Protein AF-A0A5M3ZAU8-F1 (afdb_monomer_lite)

Sequence (76 aa):
MKPATLFSLFGLIASPVLATTPTKRDACAEACNDAHNKCVTKPGANMAYCASEYASCLGYNPYNQDPFVTPTACAK

pLDDT: mean 84.47, std 18.12, range [37.19, 98.62]

Foldseek 3Di:
DDDDDDDDDDDDPPDPPVPPDQDPFQVLLVVLLVQLVVQVPDVPRDNVVSQVSSCVSQVHRQVVDVPRDRDRGGPD

Structure (mmCIF, N/CA/C/O backbone):
data_AF-A0A5M3ZAU8-F1
#
_entry.id   AF-A0A5M3ZAU8-F1
#
loop_
_atom_site.group_PDB
_atom_site.id
_atom_site.type_symbol
_atom_site.label_atom_id
_atom_site.label_alt_id
_atom_site.label_comp_id
_atom_site.label_asym_id
_atom_site.label_entity_id
_atom_site.label_seq_id
_atom_site.pdbx_PDB_ins_code
_atom_site.Cartn_x
_atom_site.Cartn_y
_atom_site.Cartn_z
_atom_site.occupancy
_atom_site.B_iso_or_equiv
_atom_site.auth_seq_id
_atom_site.auth_comp_id
_atom_site.auth_asym_id
_atom_site.auth_atom_id
_atom_site.pdbx_PDB_model_num
ATOM 1 N N . MET A 1 1 ? 4.845 10.027 -29.489 1.00 37.19 1 MET A N 1
ATOM 2 C CA . MET A 1 1 ? 5.152 11.474 -29.444 1.00 37.19 1 MET A CA 1
ATOM 3 C C . MET A 1 1 ? 6.652 11.585 -29.210 1.00 37.19 1 MET A C 1
ATOM 5 O O . MET A 1 1 ? 7.125 11.024 -28.234 1.00 37.19 1 MET A O 1
ATOM 9 N N . LYS A 1 2 ? 7.413 12.113 -30.168 1.00 43.50 2 LYS A N 1
ATOM 10 C CA . LYS A 1 2 ? 8.876 11.961 -30.260 1.00 43.50 2 LYS A CA 1
ATOM 11 C C . LYS A 1 2 ? 9.508 13.326 -29.953 1.00 43.50 2 LYS A C 1
ATOM 13 O O . LYS A 1 2 ? 9.180 14.254 -30.689 1.00 43.50 2 LYS A O 1
ATOM 18 N N . PRO A 1 3 ? 10.316 13.509 -28.892 1.00 49.34 3 PRO A N 1
ATOM 19 C CA . PRO A 1 3 ? 10.837 14.833 -28.595 1.00 49.34 3 PRO A CA 1
ATOM 20 C C . PRO A 1 3 ? 12.115 15.096 -29.394 1.00 49.34 3 PRO A C 1
ATOM 22 O O . PRO A 1 3 ? 13.067 14.318 -29.361 1.00 49.34 3 PRO A O 1
ATOM 25 N N . ALA A 1 4 ? 12.089 16.204 -30.130 1.00 53.06 4 ALA A N 1
ATOM 26 C CA . ALA A 1 4 ? 13.243 16.835 -30.740 1.00 53.06 4 ALA A CA 1
ATOM 27 C C . ALA A 1 4 ? 14.117 17.461 -29.641 1.00 53.06 4 ALA A C 1
ATOM 29 O O . ALA A 1 4 ? 13.635 18.271 -28.851 1.00 53.06 4 ALA A O 1
ATOM 30 N N . THR A 1 5 ? 15.393 17.088 -29.583 1.00 52.59 5 THR A N 1
ATOM 31 C CA . THR A 1 5 ? 16.391 17.679 -28.686 1.00 52.59 5 THR A CA 1
ATOM 32 C C . THR A 1 5 ? 17.159 18.769 -29.423 1.00 52.59 5 THR A C 1
ATOM 34 O O . THR A 1 5 ? 17.972 18.494 -30.302 1.00 52.59 5 THR A O 1
ATOM 37 N N . LEU A 1 6 ? 16.891 20.019 -29.047 1.00 64.81 6 LEU A N 1
ATOM 38 C CA . LEU A 1 6 ? 17.610 21.206 -29.501 1.00 64.81 6 LEU A CA 1
ATOM 39 C C . LEU A 1 6 ? 17.823 22.126 -28.292 1.00 64.81 6 LEU A C 1
ATOM 41 O O . LEU A 1 6 ? 16.931 22.887 -27.958 1.00 64.81 6 LEU A O 1
ATOM 45 N N . PHE A 1 7 ? 18.962 22.002 -27.606 1.00 55.28 7 PHE A N 1
ATOM 46 C CA . PHE A 1 7 ? 19.496 22.944 -26.602 1.00 55.28 7 PHE A CA 1
ATOM 47 C C . PHE A 1 7 ? 20.980 22.575 -26.415 1.00 55.28 7 PHE A C 1
ATOM 49 O O . PHE A 1 7 ? 21.292 21.497 -25.924 1.00 55.28 7 PHE A O 1
ATOM 56 N N . SER A 1 8 ? 21.898 23.224 -27.132 1.00 61.16 8 SER A N 1
ATOM 57 C CA . SER A 1 8 ? 22.562 24.501 -26.820 1.00 61.16 8 SER A CA 1
ATOM 58 C C . SER A 1 8 ? 23.494 24.431 -25.602 1.00 61.16 8 SER A C 1
ATOM 60 O O . SER A 1 8 ? 23.099 24.057 -24.503 1.00 61.16 8 SER A O 1
ATOM 62 N N . LEU A 1 9 ? 24.752 24.792 -25.865 1.00 65.56 9 LEU A N 1
ATOM 63 C CA . LEU A 1 9 ? 25.941 24.733 -25.018 1.00 65.56 9 LEU A CA 1
ATOM 64 C C . LEU A 1 9 ? 25.790 25.552 -23.727 1.00 65.56 9 LEU A C 1
ATOM 66 O O . LEU A 1 9 ? 25.791 26.776 -23.793 1.00 65.56 9 LEU A O 1
ATOM 70 N N . PHE A 1 10 ? 25.770 24.896 -22.566 1.00 57.88 10 PHE A N 1
ATOM 71 C CA . PHE A 1 10 ? 26.186 25.488 -21.291 1.00 57.88 10 PHE A CA 1
ATOM 72 C C . PHE A 1 10 ? 26.802 24.399 -20.409 1.00 57.88 10 PHE A C 1
ATOM 74 O O . PHE A 1 10 ? 26.164 23.399 -20.086 1.00 57.88 10 PHE A O 1
ATOM 81 N N . GLY A 1 11 ? 28.074 24.588 -20.058 1.00 58.34 11 GLY A N 1
ATOM 82 C CA . GLY A 1 11 ? 28.782 23.738 -19.115 1.00 58.34 11 GLY A CA 1
ATOM 83 C C . GLY A 1 11 ? 28.207 23.892 -17.712 1.00 58.34 11 GLY A C 1
ATOM 84 O O . GLY A 1 11 ? 28.235 24.977 -17.144 1.00 58.34 11 GLY A O 1
ATOM 85 N N . LEU A 1 12 ? 27.736 22.780 -17.163 1.00 53.53 12 LEU A N 1
ATOM 86 C CA . LEU A 1 12 ? 27.567 22.503 -15.743 1.00 53.53 12 LEU A CA 1
ATOM 87 C C . LEU A 1 12 ? 27.889 21.016 -15.600 1.00 53.53 12 LEU A C 1
ATOM 89 O O . LEU A 1 12 ? 27.423 20.199 -16.391 1.00 53.53 12 LEU A O 1
ATOM 93 N N . ILE A 1 13 ? 28.736 20.679 -14.635 1.00 61.97 13 ILE A N 1
ATOM 94 C CA . ILE A 1 13 ? 29.069 19.305 -14.260 1.00 61.97 13 ILE A CA 1
ATOM 95 C C . ILE A 1 13 ? 27.791 18.557 -13.858 1.00 61.97 13 ILE A C 1
ATOM 97 O O . ILE A 1 13 ? 27.386 18.550 -12.701 1.00 61.97 13 ILE A O 1
ATOM 101 N N . ALA A 1 14 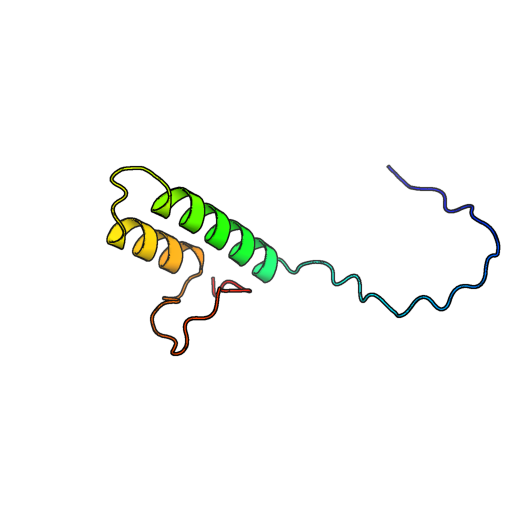? 27.126 17.941 -14.833 1.00 54.38 14 ALA A N 1
ATOM 102 C CA . ALA A 1 14 ? 26.061 16.992 -14.582 1.00 54.38 14 ALA A CA 1
ATOM 103 C C . ALA A 1 14 ? 26.719 15.740 -14.000 1.00 54.38 14 ALA A C 1
ATOM 105 O O . ALA A 1 14 ? 27.257 14.905 -14.728 1.00 54.38 14 ALA A O 1
ATOM 106 N N . SER A 1 15 ? 26.712 15.622 -12.670 1.00 59.25 15 SER A N 1
ATOM 107 C CA . SER A 1 15 ? 26.818 14.314 -12.029 1.00 59.25 15 SER A CA 1
ATOM 108 C C . SER A 1 15 ? 25.875 13.362 -12.769 1.00 59.25 15 SER A C 1
ATOM 110 O O . SER A 1 15 ? 24.752 13.774 -13.084 1.00 59.25 15 SER A O 1
ATOM 112 N N . PRO A 1 16 ? 26.288 12.123 -13.080 1.00 54.72 16 PRO A N 1
ATOM 113 C CA . PRO A 1 16 ? 25.388 11.174 -13.696 1.00 54.72 16 PRO A CA 1
ATOM 114 C C . PRO A 1 16 ? 24.327 10.848 -12.648 1.00 54.72 16 PRO A C 1
ATOM 116 O O . PRO A 1 16 ? 24.511 9.975 -11.803 1.00 54.72 16 PRO A O 1
ATOM 119 N N . VAL A 1 17 ? 23.211 11.576 -12.674 1.00 60.19 17 VAL A N 1
ATOM 120 C CA . VAL A 1 17 ? 21.969 11.059 -12.128 1.00 60.19 17 VAL A CA 1
ATOM 121 C C . VAL A 1 17 ? 21.693 9.856 -13.009 1.00 60.19 17 VAL A C 1
ATOM 123 O O . VAL A 1 17 ? 21.278 9.997 -14.159 1.00 60.19 17 VAL A O 1
ATOM 126 N N . LEU A 1 18 ? 22.052 8.676 -12.505 1.00 57.22 18 LEU A N 1
ATOM 127 C CA . LEU A 1 18 ? 21.589 7.413 -13.042 1.00 57.22 18 LEU A CA 1
ATOM 128 C C . LEU A 1 18 ? 20.066 7.507 -13.005 1.00 57.22 18 LEU A C 1
ATOM 130 O O . LEU A 1 18 ? 19.441 7.307 -11.967 1.00 57.22 18 LEU A O 1
ATOM 134 N N . ALA A 1 19 ? 19.474 7.913 -14.125 1.00 60.19 19 ALA A N 1
ATOM 135 C CA . ALA A 1 19 ? 18.054 7.790 -14.362 1.00 60.19 19 ALA A CA 1
ATOM 136 C C . ALA A 1 19 ? 17.789 6.289 -14.496 1.00 60.19 19 ALA A C 1
ATOM 138 O O . ALA A 1 19 ? 17.775 5.733 -15.592 1.00 60.19 19 ALA A O 1
ATOM 139 N N . THR A 1 20 ? 17.705 5.609 -13.356 1.00 61.94 20 THR A N 1
ATOM 140 C CA . THR A 1 20 ? 17.389 4.191 -13.301 1.00 61.94 20 THR A CA 1
ATOM 141 C C . 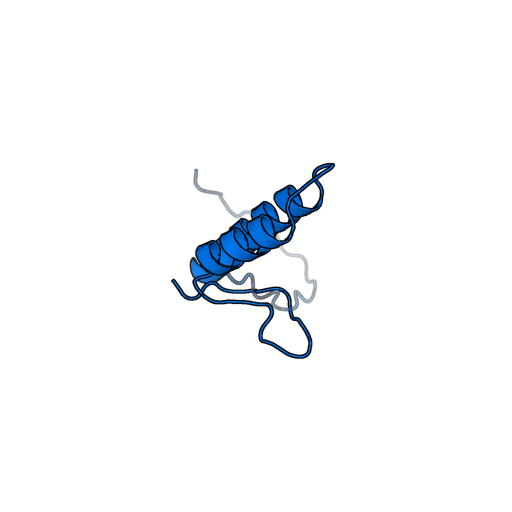THR A 1 20 ? 15.924 4.065 -13.675 1.00 61.94 20 THR A C 1
ATOM 143 O O . THR A 1 20 ? 15.045 4.487 -12.926 1.00 61.94 20 THR A O 1
ATOM 146 N N . THR A 1 21 ? 15.652 3.528 -14.862 1.00 71.62 21 THR A N 1
ATOM 147 C CA . THR A 1 21 ? 14.298 3.134 -15.248 1.00 71.62 21 THR A CA 1
ATOM 148 C C . THR A 1 21 ? 13.780 2.161 -14.186 1.00 71.62 21 THR A C 1
ATOM 150 O O . THR A 1 21 ? 14.432 1.133 -13.981 1.00 71.62 21 THR A O 1
ATOM 153 N N . PRO A 1 22 ? 12.662 2.455 -13.496 1.00 71.75 22 PRO A N 1
ATOM 154 C CA . PRO A 1 22 ? 12.148 1.569 -12.463 1.00 71.75 22 PRO A CA 1
ATOM 155 C C . PRO A 1 22 ? 11.857 0.206 -13.080 1.00 71.75 22 PRO A C 1
ATOM 157 O O . PRO A 1 22 ? 11.205 0.097 -14.126 1.00 71.75 22 PRO A O 1
ATOM 160 N N . THR A 1 23 ? 12.377 -0.850 -12.460 1.00 82.25 23 THR A N 1
ATOM 161 C CA . THR A 1 23 ? 12.086 -2.202 -12.918 1.00 82.25 23 THR A CA 1
ATOM 162 C C . THR A 1 23 ? 10.642 -2.549 -12.560 1.00 82.25 23 THR A C 1
ATOM 164 O O . THR A 1 23 ? 10.035 -1.976 -11.654 1.00 82.25 23 THR A O 1
ATOM 167 N N . LYS A 1 24 ? 10.063 -3.544 -13.241 1.00 85.25 24 LYS A N 1
ATOM 168 C CA . LYS A 1 24 ? 8.709 -4.029 -12.920 1.00 85.25 24 LYS A CA 1
ATOM 169 C C . LYS A 1 24 ? 8.575 -4.460 -11.448 1.00 85.25 24 LYS A C 1
ATOM 171 O O . LYS A 1 24 ? 7.488 -4.373 -10.881 1.00 85.25 24 LYS A O 1
ATOM 176 N N . ARG A 1 25 ? 9.664 -4.945 -10.842 1.00 87.62 25 ARG A N 1
ATOM 177 C CA . ARG A 1 25 ? 9.702 -5.374 -9.437 1.00 87.62 25 ARG A CA 1
ATOM 178 C C . ARG A 1 25 ? 9.634 -4.177 -8.493 1.00 87.62 25 ARG A C 1
ATOM 180 O O . ARG A 1 25 ? 8.923 -4.275 -7.495 1.00 87.62 25 ARG A O 1
ATOM 187 N N . ASP A 1 26 ? 10.263 -3.066 -8.866 1.00 90.06 26 ASP A N 1
ATOM 188 C CA . ASP A 1 26 ? 10.240 -1.814 -8.103 1.00 90.06 26 ASP A CA 1
ATOM 189 C C . ASP A 1 26 ? 8.851 -1.170 -8.151 1.00 90.06 26 ASP A C 1
ATOM 191 O O . ASP A 1 26 ? 8.252 -0.892 -7.115 1.00 90.06 26 ASP A O 1
ATOM 195 N N . ALA A 1 27 ? 8.271 -1.059 -9.353 1.00 94.44 27 ALA A N 1
ATOM 196 C CA . ALA A 1 27 ? 6.917 -0.529 -9.536 1.00 94.44 27 ALA A CA 1
ATOM 197 C C . ALA A 1 27 ? 5.852 -1.360 -8.793 1.00 94.44 27 ALA A C 1
ATOM 199 O O . ALA A 1 27 ? 4.842 -0.836 -8.326 1.00 94.44 27 ALA A O 1
ATOM 200 N N . CYS A 1 28 ? 6.072 -2.673 -8.667 1.00 96.25 28 CYS A N 1
ATOM 201 C CA . CYS A 1 28 ? 5.210 -3.534 -7.865 1.00 96.25 28 CYS A CA 1
ATOM 202 C C . CYS A 1 28 ? 5.276 -3.175 -6.374 1.00 96.25 28 CYS A C 1
ATOM 204 O O . CYS A 1 28 ? 4.229 -3.038 -5.744 1.00 96.25 28 CYS A O 1
ATOM 206 N N . ALA A 1 29 ? 6.478 -2.999 -5.816 1.00 96.69 29 ALA A N 1
ATOM 207 C CA . ALA A 1 29 ? 6.629 -2.665 -4.404 1.00 96.69 29 ALA A CA 1
ATOM 208 C C . ALA A 1 29 ? 6.035 -1.295 -4.079 1.00 96.69 29 ALA A C 1
ATOM 210 O O . ALA A 1 29 ? 5.321 -1.177 -3.089 1.00 96.69 29 ALA A O 1
ATOM 211 N N . GLU A 1 30 ? 6.242 -0.298 -4.943 1.00 97.25 30 GLU A N 1
ATOM 212 C CA . GLU A 1 30 ? 5.615 1.022 -4.821 1.00 97.25 30 GLU A CA 1
ATOM 213 C C . GLU A 1 30 ? 4.085 0.908 -4.733 1.00 97.25 30 GLU A C 1
ATOM 215 O O . GLU A 1 30 ? 3.479 1.385 -3.773 1.00 97.25 30 GLU A O 1
ATOM 220 N N . ALA A 1 31 ? 3.461 0.173 -5.660 1.00 97.62 31 ALA A N 1
ATOM 221 C CA . ALA A 1 31 ? 2.015 -0.039 -5.647 1.00 97.62 31 ALA A CA 1
ATOM 222 C C . ALA A 1 31 ? 1.528 -0.773 -4.381 1.00 97.62 31 ALA A C 1
ATOM 224 O O . ALA A 1 31 ? 0.474 -0.434 -3.833 1.00 97.62 31 ALA A O 1
ATOM 225 N N . CYS A 1 32 ? 2.284 -1.762 -3.894 1.00 98.31 32 CYS A N 1
ATOM 226 C CA . CYS A 1 32 ? 1.961 -2.475 -2.658 1.00 98.31 32 CYS A CA 1
ATOM 227 C C . CYS A 1 32 ? 2.092 -1.575 -1.423 1.00 98.31 32 CYS A C 1
ATOM 229 O O . CYS A 1 32 ? 1.222 -1.608 -0.552 1.00 98.31 32 CYS A O 1
ATOM 231 N N . ASN A 1 33 ? 3.143 -0.753 -1.357 1.00 98.19 33 ASN A N 1
ATOM 232 C CA . ASN A 1 33 ? 3.372 0.208 -0.278 1.00 98.19 33 ASN A CA 1
ATOM 233 C C . ASN A 1 33 ? 2.227 1.225 -0.220 1.00 98.19 33 ASN A C 1
ATOM 235 O O . ASN A 1 33 ? 1.660 1.468 0.844 1.00 98.19 33 ASN A O 1
ATOM 239 N N . ASP A 1 34 ? 1.823 1.754 -1.373 1.00 98.56 34 ASP A N 1
ATOM 240 C CA . ASP A 1 34 ? 0.697 2.675 -1.493 1.00 98.56 34 ASP A CA 1
ATOM 241 C C . ASP A 1 34 ? -0.623 2.053 -1.035 1.00 98.56 34 ASP A C 1
ATOM 243 O O . ASP A 1 34 ? -1.392 2.682 -0.302 1.00 98.56 34 ASP A O 1
ATOM 247 N N . ALA A 1 35 ? -0.908 0.821 -1.463 1.00 98.38 35 ALA A N 1
ATOM 248 C CA . ALA A 1 35 ? -2.110 0.102 -1.055 1.00 98.38 35 ALA A CA 1
ATOM 249 C C . ALA A 1 35 ? -2.122 -0.162 0.458 1.00 98.38 35 ALA A C 1
ATOM 251 O O . ALA A 1 35 ? -3.151 0.037 1.109 1.00 98.38 35 ALA A O 1
ATOM 252 N N . HIS A 1 36 ? -0.976 -0.543 1.027 1.00 98.50 36 HIS A N 1
ATOM 253 C CA . HIS A 1 36 ? -0.827 -0.753 2.461 1.00 98.50 36 HIS A CA 1
ATOM 254 C C . HIS A 1 36 ? -1.041 0.544 3.247 1.00 98.50 36 HIS A C 1
ATOM 256 O O . HIS A 1 36 ? -1.885 0.574 4.142 1.00 98.50 36 HIS A O 1
ATOM 262 N N . ASN A 1 37 ? -0.386 1.639 2.849 1.00 98.31 37 ASN A N 1
ATOM 263 C CA . ASN A 1 37 ? -0.552 2.961 3.459 1.00 98.31 37 ASN A CA 1
ATOM 264 C C . ASN A 1 37 ? -2.016 3.422 3.421 1.00 98.31 37 ASN A C 1
ATOM 266 O O . ASN A 1 37 ? -2.569 3.854 4.434 1.00 98.31 37 ASN A O 1
ATOM 270 N N . LYS A 1 38 ? -2.692 3.265 2.277 1.00 98.56 38 LYS A N 1
ATOM 271 C CA . LYS A 1 38 ? -4.131 3.552 2.137 1.00 98.56 38 LYS A CA 1
ATOM 272 C C . LYS A 1 38 ? -5.008 2.652 3.007 1.00 98.56 38 LYS A C 1
ATOM 274 O O . LYS A 1 38 ? -6.113 3.052 3.359 1.00 98.56 38 LYS A O 1
ATOM 279 N N . CYS A 1 39 ? -4.573 1.432 3.312 1.00 98.62 39 CYS A N 1
ATOM 280 C CA . CYS A 1 39 ? -5.300 0.522 4.189 1.00 98.62 39 CYS A CA 1
ATOM 281 C C . CYS A 1 39 ? -5.172 0.958 5.651 1.00 98.62 39 CYS A C 1
ATOM 283 O O . CYS A 1 39 ? -6.186 1.193 6.301 1.00 98.62 39 CYS A O 1
ATOM 285 N N . VAL A 1 40 ? -3.943 1.137 6.141 1.00 98.00 40 VAL A N 1
ATOM 286 C CA . VAL A 1 40 ? -3.670 1.415 7.563 1.00 98.00 40 VAL A CA 1
ATOM 287 C C . VAL A 1 40 ? -4.091 2.818 8.004 1.00 98.00 40 VAL A C 1
ATOM 289 O O . VAL A 1 40 ? -4.310 3.048 9.188 1.00 98.00 40 VAL A O 1
ATOM 292 N N . THR A 1 41 ? -4.242 3.760 7.070 1.00 98.19 41 THR A N 1
ATOM 293 C CA . THR A 1 41 ? -4.691 5.134 7.368 1.00 98.19 41 THR A CA 1
ATOM 294 C C . THR A 1 41 ? -6.211 5.288 7.454 1.00 98.19 41 THR A C 1
ATOM 296 O O . THR A 1 41 ? -6.695 6.352 7.841 1.00 98.19 41 THR A O 1
ATOM 299 N N . LYS A 1 42 ? -6.994 4.252 7.121 1.00 97.75 42 LYS A N 1
ATOM 300 C CA . LYS A 1 42 ? -8.458 4.311 7.235 1.00 97.75 42 LYS A CA 1
ATOM 301 C C . LYS A 1 42 ? -8.900 4.225 8.704 1.00 97.75 42 LYS A C 1
ATOM 303 O O . LYS A 1 42 ? -8.396 3.375 9.442 1.00 97.75 42 LYS A O 1
ATOM 308 N N . PRO A 1 43 ? -9.898 5.021 9.132 1.00 97.81 43 PRO A N 1
ATOM 309 C CA . PRO A 1 43 ? -10.509 4.860 10.448 1.00 97.81 43 PRO A CA 1
ATOM 310 C C . PRO A 1 43 ? -11.065 3.444 10.630 1.00 97.81 43 PRO A C 1
ATOM 312 O O . PRO A 1 43 ? -11.791 2.945 9.771 1.00 97.81 43 PRO A O 1
ATOM 315 N N . GLY A 1 44 ? -10.718 2.791 11.741 1.00 97.62 44 GLY A N 1
ATOM 316 C CA . GLY A 1 44 ? -11.168 1.427 12.035 1.00 97.62 44 GLY A CA 1
ATOM 317 C C . GLY A 1 44 ? -10.572 0.345 11.126 1.00 97.62 44 GLY A C 1
ATOM 318 O O . GLY A 1 44 ? -11.126 -0.750 11.053 1.00 97.62 44 GLY A O 1
ATOM 319 N N . ALA A 1 45 ? -9.471 0.627 10.420 1.00 97.94 45 ALA A N 1
AT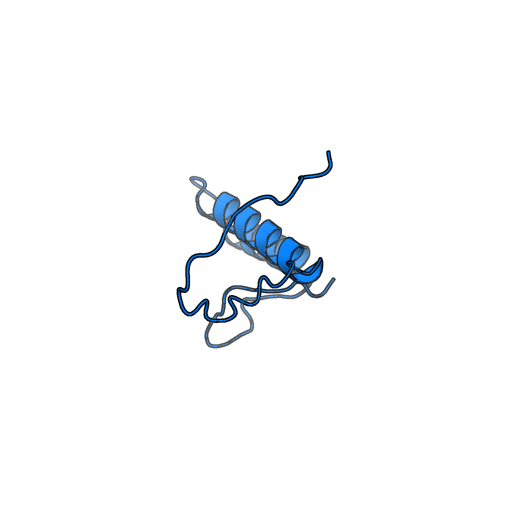OM 320 C CA . ALA A 1 45 ? -8.807 -0.373 9.598 1.00 97.94 45 ALA A CA 1
ATOM 321 C C . ALA A 1 45 ? -8.394 -1.603 10.419 1.00 97.94 45 ALA A C 1
ATOM 323 O O . ALA A 1 45 ? -7.862 -1.507 11.526 1.00 97.94 45 ALA A O 1
ATOM 324 N N . ASN A 1 46 ? -8.613 -2.784 9.849 1.00 98.19 46 ASN A N 1
ATOM 325 C CA . ASN A 1 46 ? -8.098 -4.017 10.418 1.00 98.19 46 ASN A CA 1
ATOM 326 C C . ASN A 1 46 ? -6.624 -4.164 10.017 1.00 98.19 46 ASN A C 1
ATOM 328 O O . ASN A 1 46 ? -6.313 -4.511 8.878 1.00 98.19 46 ASN A O 1
ATOM 332 N N . MET A 1 47 ? -5.714 -3.913 10.958 1.00 97.75 47 MET A N 1
ATOM 333 C CA . MET A 1 47 ? -4.273 -3.925 10.683 1.00 97.75 47 MET A CA 1
ATOM 334 C C . MET A 1 47 ? -3.748 -5.305 10.289 1.00 97.75 47 MET A C 1
ATOM 336 O O . MET A 1 47 ? -2.868 -5.395 9.436 1.00 97.75 47 MET A O 1
ATOM 340 N N . ALA A 1 48 ? -4.323 -6.381 10.833 1.00 98.12 48 ALA A N 1
ATOM 341 C CA . ALA A 1 48 ? -3.961 -7.742 10.444 1.00 98.12 48 ALA A CA 1
ATOM 342 C C . ALA A 1 48 ? -4.363 -8.030 8.989 1.00 98.12 48 ALA A C 1
ATOM 344 O O . ALA A 1 48 ? -3.594 -8.628 8.238 1.00 98.12 48 ALA A O 1
ATOM 345 N N . TYR A 1 49 ? -5.530 -7.536 8.565 1.00 98.44 49 TYR A N 1
ATOM 346 C CA . TYR A 1 49 ? -5.948 -7.602 7.166 1.00 98.44 49 TYR A CA 1
ATOM 347 C C . TYR A 1 49 ? -5.011 -6.788 6.263 1.00 98.44 49 TYR A C 1
ATOM 349 O O . TYR A 1 49 ? -4.503 -7.315 5.278 1.00 98.44 49 TYR A O 1
ATOM 357 N N . CYS A 1 50 ? -4.700 -5.538 6.629 1.00 98.62 50 CYS A N 1
ATOM 358 C CA . CYS A 1 50 ? -3.772 -4.702 5.862 1.00 98.62 50 CYS A CA 1
ATOM 359 C C . CYS A 1 50 ? -2.378 -5.336 5.726 1.00 98.62 50 CYS A C 1
ATOM 361 O O . CYS A 1 50 ? -1.758 -5.218 4.670 1.00 98.62 50 CYS A O 1
ATOM 363 N N . ALA A 1 51 ? -1.886 -6.001 6.775 1.00 98.06 51 ALA A N 1
ATOM 364 C CA . ALA A 1 51 ? -0.619 -6.727 6.763 1.00 98.06 51 ALA A CA 1
ATOM 365 C C . ALA A 1 51 ? -0.672 -7.968 5.854 1.00 98.06 51 ALA A C 1
ATOM 367 O O . ALA A 1 51 ? 0.260 -8.206 5.087 1.00 98.06 51 ALA A O 1
ATOM 368 N N . SER A 1 52 ? -1.771 -8.728 5.899 1.00 98.44 52 SER A N 1
ATOM 369 C CA . SER A 1 52 ? -1.988 -9.905 5.047 1.00 98.44 52 SER A CA 1
ATOM 370 C C . SER A 1 52 ? -2.048 -9.540 3.562 1.00 98.44 52 SER A C 1
ATOM 372 O O . SER A 1 52 ? -1.376 -10.165 2.738 1.00 98.44 52 SER A O 1
ATOM 374 N N . GLU A 1 53 ? -2.805 -8.497 3.213 1.00 98.56 53 GLU A N 1
ATOM 375 C CA . GLU A 1 53 ? -2.895 -7.997 1.836 1.00 98.56 53 GLU A CA 1
ATOM 376 C C . GLU A 1 53 ? -1.547 -7.475 1.344 1.00 98.56 53 GLU A C 1
ATOM 378 O O . GLU A 1 53 ? -1.157 -7.711 0.202 1.00 98.56 53 GLU A O 1
ATOM 383 N N . TYR A 1 54 ? -0.799 -6.805 2.219 1.00 98.06 54 TYR A N 1
ATOM 384 C CA . TYR A 1 54 ? 0.519 -6.290 1.886 1.00 98.06 54 TYR A CA 1
ATOM 385 C C . TYR A 1 54 ? 1.523 -7.412 1.611 1.00 98.06 54 TYR A C 1
ATOM 387 O O . TYR A 1 54 ? 2.179 -7.401 0.569 1.00 98.06 54 TYR A O 1
ATOM 395 N N . ALA A 1 55 ? 1.574 -8.429 2.476 1.00 97.94 55 ALA A N 1
ATOM 396 C CA . ALA A 1 55 ? 2.415 -9.603 2.264 1.00 97.94 55 ALA A CA 1
ATOM 397 C C . ALA A 1 55 ? 2.037 -10.364 0.981 1.00 97.94 55 ALA A C 1
ATOM 399 O O . ALA A 1 55 ? 2.906 -10.777 0.211 1.00 97.94 55 ALA A O 1
ATOM 400 N N . SER A 1 56 ? 0.736 -10.493 0.710 1.00 98.00 56 SER A N 1
ATOM 401 C CA . SER A 1 56 ? 0.222 -11.124 -0.512 1.00 98.00 56 SER A CA 1
ATOM 402 C C . SER A 1 56 ? 0.584 -10.327 -1.768 1.00 98.00 56 SER A C 1
ATOM 404 O O . SER A 1 56 ? 0.984 -10.907 -2.776 1.00 98.00 56 SER A O 1
ATOM 406 N N . CYS A 1 57 ? 0.498 -8.994 -1.708 1.00 98.06 57 CYS A N 1
ATOM 407 C CA . CYS A 1 57 ? 0.864 -8.103 -2.806 1.00 98.06 57 CYS A CA 1
ATOM 408 C C . CYS A 1 57 ? 2.354 -8.215 -3.152 1.00 98.06 57 CYS A C 1
ATOM 410 O O . CYS A 1 57 ? 2.719 -8.357 -4.324 1.00 98.06 57 CYS A O 1
ATOM 412 N N . LEU A 1 58 ? 3.203 -8.200 -2.121 1.00 97.12 58 LEU A N 1
ATOM 413 C CA . LEU A 1 58 ? 4.649 -8.317 -2.257 1.00 97.12 58 LEU A CA 1
ATOM 414 C C . LEU A 1 58 ? 5.084 -9.731 -2.649 1.00 97.12 58 LEU A C 1
ATOM 416 O O . LEU A 1 58 ? 6.097 -9.880 -3.322 1.00 97.12 58 LEU A O 1
ATOM 420 N N . GLY A 1 59 ? 4.344 -10.768 -2.257 1.00 97.19 59 GLY A N 1
ATOM 421 C CA . GLY A 1 59 ? 4.738 -12.171 -2.420 1.00 97.19 59 GLY A CA 1
ATOM 422 C C . GLY A 1 59 ? 5.677 -12.684 -1.319 1.00 97.19 59 GLY A C 1
ATOM 423 O O . GLY A 1 59 ? 6.303 -13.726 -1.489 1.00 97.19 59 GLY A O 1
ATOM 424 N N . TYR A 1 60 ? 5.805 -11.952 -0.211 1.00 96.31 60 TYR A N 1
ATOM 425 C CA . TYR A 1 60 ? 6.529 -12.348 1.001 1.00 96.31 60 TYR A CA 1
ATOM 426 C C . TYR A 1 60 ? 6.028 -11.526 2.191 1.00 96.31 60 TYR A C 1
ATOM 428 O O . TYR A 1 60 ? 5.443 -10.465 2.003 1.00 96.31 60 TYR A O 1
ATOM 436 N N . ASN A 1 61 ? 6.276 -11.984 3.421 1.00 96.25 61 ASN A N 1
ATOM 437 C CA . ASN A 1 61 ? 5.924 -11.226 4.623 1.00 96.25 61 ASN A CA 1
ATOM 438 C C . ASN A 1 61 ? 7.034 -10.208 4.976 1.00 96.25 61 ASN A C 1
ATOM 440 O O . ASN A 1 61 ? 8.107 -10.632 5.416 1.00 96.25 61 ASN A O 1
ATOM 444 N N . PRO A 1 62 ? 6.796 -8.886 4.841 1.00 95.44 62 PRO A N 1
ATOM 445 C CA . PRO A 1 62 ? 7.801 -7.863 5.117 1.00 95.44 62 PRO A CA 1
ATOM 446 C C . PRO A 1 62 ? 7.979 -7.567 6.613 1.00 95.44 62 PRO A C 1
ATOM 448 O O . PRO A 1 62 ? 8.821 -6.748 6.955 1.00 95.44 62 PRO A O 1
ATOM 451 N N . TYR A 1 63 ? 7.218 -8.192 7.514 1.00 95.25 63 TYR A N 1
ATOM 452 C CA . TYR A 1 63 ? 7.344 -7.988 8.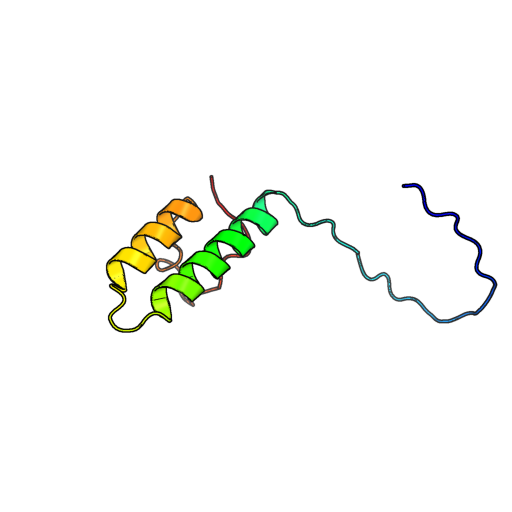965 1.00 95.25 63 TYR A CA 1
ATOM 453 C C . TYR A 1 63 ? 8.272 -9.002 9.645 1.00 95.25 63 TYR A C 1
ATOM 455 O O . TYR A 1 63 ? 8.533 -8.889 10.836 1.00 95.25 63 TYR A O 1
ATOM 463 N N . ASN A 1 64 ? 8.795 -9.978 8.896 1.00 94.25 64 ASN A N 1
ATOM 464 C CA . ASN A 1 64 ? 9.738 -10.977 9.411 1.00 94.25 64 ASN A CA 1
ATOM 465 C C . ASN A 1 64 ? 11.201 -10.483 9.433 1.00 94.25 64 ASN A C 1
ATOM 467 O O . ASN A 1 64 ? 12.097 -11.251 9.772 1.00 94.25 64 ASN A O 1
ATOM 471 N N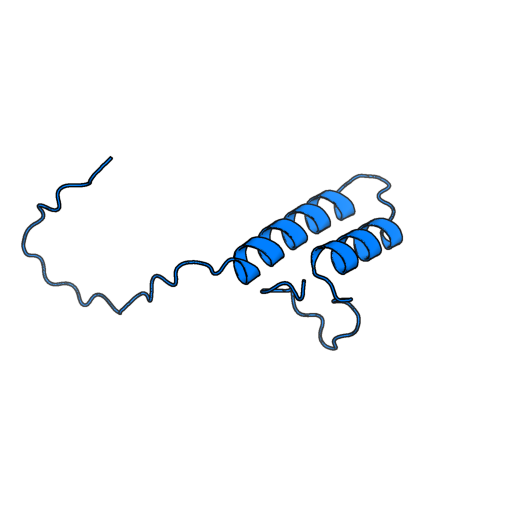 . GLN A 1 65 ? 11.450 -9.237 9.026 1.00 89.56 65 GLN A N 1
ATOM 472 C CA . GLN A 1 65 ? 12.775 -8.613 8.968 1.00 89.56 65 GLN A CA 1
ATOM 473 C C . GLN A 1 65 ? 12.986 -7.685 10.171 1.00 89.56 65 GLN A C 1
ATOM 475 O O . GLN A 1 65 ? 12.089 -6.919 10.524 1.00 89.56 65 GLN A O 1
ATOM 480 N N . ASP A 1 66 ? 14.180 -7.754 10.766 1.00 89.81 66 ASP A N 1
ATOM 481 C CA . ASP A 1 66 ? 14.647 -6.871 11.836 1.00 89.81 66 ASP A CA 1
ATOM 482 C C . ASP A 1 66 ? 15.961 -6.184 11.401 1.00 89.81 66 ASP A C 1
ATOM 484 O O . ASP A 1 66 ? 16.945 -6.882 11.135 1.00 89.81 66 ASP A O 1
ATOM 488 N N . PRO A 1 67 ? 15.997 -4.843 11.272 1.00 90.50 67 PRO A N 1
ATOM 489 C CA . PRO A 1 67 ? 14.871 -3.921 11.424 1.00 90.50 67 PRO A CA 1
ATOM 490 C C . PRO A 1 67 ? 13.860 -4.042 10.272 1.00 90.50 67 PRO A C 1
ATOM 492 O O . PRO A 1 67 ? 14.187 -4.501 9.176 1.00 90.50 67 PRO A O 1
ATOM 495 N N . PHE A 1 68 ? 12.632 -3.566 10.492 1.00 92.88 68 PHE A N 1
ATOM 496 C CA . PHE A 1 68 ? 11.665 -3.409 9.406 1.00 92.88 68 PHE A CA 1
ATOM 497 C C . PHE A 1 68 ? 12.195 -2.406 8.374 1.00 92.88 68 PHE A C 1
ATOM 499 O O . PHE A 1 68 ? 12.45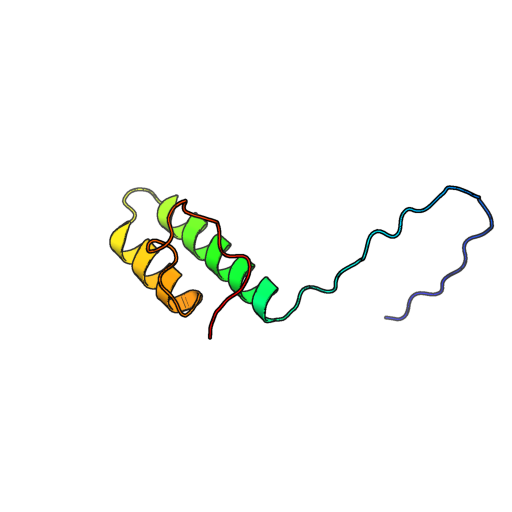6 -1.245 8.697 1.00 92.88 68 PHE A O 1
ATOM 506 N N . VAL A 1 69 ? 12.306 -2.846 7.122 1.00 94.00 69 VAL A N 1
ATOM 507 C CA . VAL A 1 69 ? 12.647 -1.991 5.983 1.00 94.00 69 VAL A CA 1
ATOM 508 C C . VAL A 1 69 ? 11.480 -1.988 5.014 1.00 94.00 69 VAL A C 1
ATOM 510 O O . VAL A 1 69 ? 10.971 -3.049 4.646 1.00 94.00 69 VAL A O 1
ATOM 513 N N . THR A 1 70 ? 11.079 -0.796 4.569 1.00 95.25 70 THR A N 1
ATOM 514 C CA . THR A 1 70 ? 10.058 -0.655 3.531 1.00 95.25 70 THR A CA 1
ATOM 515 C C . THR A 1 70 ? 10.517 -1.369 2.250 1.00 95.25 70 THR A C 1
ATOM 517 O O . THR A 1 70 ? 11.549 -1.002 1.686 1.00 95.25 70 THR A O 1
ATOM 520 N N . PRO A 1 71 ? 9.761 -2.367 1.768 1.00 95.88 71 PRO A N 1
ATOM 521 C CA . PRO A 1 71 ? 9.976 -3.060 0.507 1.00 95.88 71 PRO A CA 1
ATOM 522 C C . PRO A 1 71 ? 10.242 -2.127 -0.672 1.00 95.88 71 PRO A C 1
ATOM 524 O O . PRO A 1 71 ? 9.444 -1.239 -0.975 1.00 95.88 71 PRO A O 1
ATOM 527 N N . THR A 1 72 ? 11.334 -2.390 -1.385 1.00 95.88 72 THR A N 1
ATOM 528 C CA . THR A 1 72 ? 11.682 -1.725 -2.650 1.00 95.88 72 THR A CA 1
ATOM 529 C C . THR A 1 72 ? 11.448 -2.615 -3.864 1.00 95.88 72 THR A C 1
ATOM 531 O O . THR A 1 72 ? 11.437 -2.114 -4.978 1.00 95.88 72 THR A O 1
ATOM 534 N N . ALA A 1 73 ? 11.214 -3.915 -3.660 1.00 94.94 73 ALA A N 1
ATOM 535 C CA . ALA A 1 73 ? 10.881 -4.868 -4.709 1.00 94.94 73 ALA A CA 1
ATOM 536 C C . ALA A 1 73 ? 9.893 -5.932 -4.203 1.00 94.94 73 ALA A C 1
ATOM 538 O O . ALA A 1 73 ? 9.914 -6.328 -3.033 1.00 94.94 73 ALA A O 1
ATOM 539 N N . CYS A 1 74 ? 9.038 -6.416 -5.104 1.00 95.38 74 CYS A N 1
ATOM 540 C CA . CYS A 1 74 ? 8.220 -7.610 -4.871 1.00 95.38 74 CYS A CA 1
ATOM 541 C C . CYS A 1 74 ? 9.039 -8.903 -5.036 1.00 95.38 74 CYS A C 1
ATOM 543 O O . CYS A 1 74 ? 10.147 -8.873 -5.565 1.00 95.38 74 CYS A O 1
ATOM 545 N N . ALA A 1 75 ? 8.469 -10.037 -4.622 1.00 93.19 75 ALA A N 1
ATOM 546 C CA . ALA A 1 75 ? 8.960 -11.404 -4.803 1.00 93.19 75 ALA A CA 1
ATOM 547 C C . ALA A 1 75 ? 8.148 -12.237 -5.817 1.00 93.19 75 ALA A C 1
ATOM 549 O O . ALA A 1 75 ? 8.686 -13.219 -6.329 1.00 93.19 75 ALA A O 1
ATOM 550 N N . LYS A 1 76 ? 6.926 -11.814 -6.173 1.00 74.38 76 LYS A N 1
ATOM 551 C CA . LYS A 1 76 ? 6.041 -12.517 -7.122 1.00 74.38 76 LYS A CA 1
ATOM 552 C C . LYS A 1 76 ? 6.453 -12.464 -8.597 1.00 74.38 76 LYS A C 1
ATOM 554 O O . LYS A 1 76 ? 7.079 -11.456 -9.017 1.00 74.38 76 LYS A O 1
#

Organism: Aspergillus terreus (NCBI:txid33178)

Secondary structure (DSSP, 8-state):
--------------------PPPHHHHHHHHHHHHHHHHHTSTT--HHHHHHHHHHHHTS-TTSSSS----SS---

Radius of gyration: 19.0 Å; chains: 1; bounding box: 40×38×43 Å